Protein AF-A0A8E2DH97-F1 (afdb_monomer)

pLDDT: mean 89.13, std 8.1, range [48.88, 95.88]

Structure (mmCIF, N/CA/C/O backbone):
data_AF-A0A8E2DH97-F1
#
_entry.id   AF-A0A8E2DH97-F1
#
loop_
_atom_site.group_PDB
_atom_site.id
_atom_site.type_symbol
_atom_site.label_atom_id
_atom_site.label_alt_id
_atom_site.label_comp_id
_atom_site.label_asym_id
_atom_site.label_entity_id
_atom_site.label_seq_id
_atom_site.pdbx_PDB_ins_code
_atom_site.Cartn_x
_atom_site.Cartn_y
_atom_site.Cartn_z
_atom_site.occupancy
_atom_site.B_iso_or_equiv
_atom_site.auth_seq_id
_atom_site.auth_comp_id
_atom_site.auth_asym_id
_atom_site.auth_atom_id
_atom_site.pdbx_PDB_model_num
ATOM 1 N N . MET A 1 1 ? -7.729 12.268 16.598 1.00 60.44 1 MET A N 1
ATOM 2 C CA . MET A 1 1 ? -8.018 11.696 15.264 1.00 60.44 1 MET A CA 1
ATOM 3 C C . MET A 1 1 ? -7.260 10.386 15.210 1.00 60.44 1 MET A C 1
ATOM 5 O O . MET A 1 1 ? -6.043 10.438 15.289 1.00 60.44 1 MET A O 1
ATOM 9 N N . ASP A 1 2 ? -7.945 9.245 15.219 1.00 78.31 2 ASP A N 1
ATOM 10 C CA . ASP A 1 2 ? -7.286 7.948 15.414 1.00 78.31 2 ASP A CA 1
ATOM 11 C C . ASP A 1 2 ? -7.825 6.908 14.422 1.00 78.31 2 ASP A C 1
ATOM 13 O O . ASP A 1 2 ? -9.022 6.874 14.127 1.00 78.31 2 ASP A O 1
ATOM 17 N N . VAL A 1 3 ? -6.919 6.095 13.883 1.00 84.44 3 VAL A N 1
ATOM 18 C CA . VAL A 1 3 ? -7.174 5.003 12.929 1.00 84.44 3 VAL A CA 1
ATOM 19 C C . VAL A 1 3 ? -7.072 3.647 13.617 1.00 84.44 3 VAL A C 1
ATOM 21 O O . VAL A 1 3 ? -7.782 2.718 13.241 1.00 84.44 3 VAL A O 1
ATOM 24 N N . PHE A 1 4 ? -6.194 3.533 14.614 1.00 88.19 4 PHE A N 1
ATOM 25 C CA . PHE A 1 4 ? -5.806 2.260 15.212 1.00 88.19 4 PHE A CA 1
ATOM 26 C C . PHE A 1 4 ? -6.396 2.059 16.608 1.00 88.19 4 PHE A C 1
ATOM 28 O O . PHE A 1 4 ? -6.433 0.925 17.075 1.00 88.19 4 PHE A O 1
ATOM 35 N N . GLY A 1 5 ? -6.890 3.117 17.258 1.00 85.25 5 GLY A N 1
ATOM 36 C CA . GLY A 1 5 ? -7.446 3.023 18.610 1.00 85.25 5 GLY A CA 1
ATOM 37 C C . GLY A 1 5 ? -6.345 2.812 19.647 1.00 85.25 5 GLY A C 1
ATOM 38 O O . GLY A 1 5 ? -6.567 2.134 20.648 1.00 85.25 5 GLY A O 1
ATOM 39 N N . LEU A 1 6 ? -5.137 3.301 19.355 1.00 87.75 6 LEU A N 1
ATOM 40 C CA . LEU A 1 6 ? -3.926 3.027 20.117 1.00 87.75 6 LEU A CA 1
ATOM 41 C C . LEU A 1 6 ? -3.374 4.319 20.727 1.00 87.75 6 LEU A C 1
ATOM 43 O O . LEU A 1 6 ? -3.408 5.366 20.082 1.00 87.75 6 LEU A O 1
ATOM 47 N N . PRO A 1 7 ? -2.809 4.255 21.945 1.00 87.25 7 PRO A N 1
ATOM 48 C CA . PRO A 1 7 ? -2.297 5.433 22.641 1.00 87.25 7 PRO A CA 1
ATOM 49 C C . PRO A 1 7 ? -1.093 6.077 21.943 1.00 87.25 7 PRO A C 1
ATOM 51 O O . PRO A 1 7 ? -0.883 7.279 22.085 1.00 87.25 7 PRO A O 1
ATOM 54 N N . ASN A 1 8 ? -0.282 5.296 21.221 1.00 87.81 8 ASN A N 1
ATOM 55 C CA . ASN A 1 8 ? 0.902 5.786 20.521 1.00 87.81 8 ASN A CA 1
ATOM 56 C C . ASN A 1 8 ? 1.307 4.872 19.346 1.00 87.81 8 ASN A C 1
ATOM 58 O O . ASN A 1 8 ? 0.763 3.786 19.148 1.00 87.81 8 ASN A O 1
ATOM 62 N N . TYR A 1 9 ? 2.279 5.335 18.559 1.00 88.00 9 TYR A N 1
ATOM 63 C CA . TYR A 1 9 ? 2.816 4.625 17.394 1.00 88.00 9 TYR A CA 1
ATOM 64 C C . TYR A 1 9 ? 3.679 3.400 17.759 1.00 88.00 9 TYR A C 1
ATOM 66 O O . TYR A 1 9 ? 3.770 2.441 16.989 1.00 88.00 9 TYR A O 1
ATOM 74 N N . GLU A 1 10 ? 4.300 3.392 18.937 1.00 87.19 10 GLU A N 1
ATOM 75 C CA . GLU A 1 10 ? 5.194 2.312 19.374 1.00 87.19 10 GLU A CA 1
ATOM 76 C C . GLU A 1 10 ? 4.427 1.004 19.592 1.00 87.19 10 GLU A C 1
ATOM 78 O O . GLU A 1 10 ? 4.876 -0.056 19.159 1.00 87.19 10 GLU A O 1
ATOM 83 N N . VAL A 1 11 ? 3.220 1.082 20.165 1.00 89.25 11 VAL A N 1
ATOM 84 C CA . VAL A 1 11 ? 2.368 -0.096 20.393 1.00 89.25 11 VAL A CA 1
ATOM 85 C C . VAL A 1 11 ? 1.712 -0.636 19.118 1.00 89.25 11 VAL A C 1
ATOM 87 O O . VAL A 1 11 ? 1.153 -1.737 19.133 1.00 89.25 11 VAL A O 1
ATOM 90 N N . LEU A 1 12 ? 1.774 0.103 18.005 1.00 89.12 12 LEU A N 1
ATOM 91 C CA . LEU A 1 12 ? 1.257 -0.366 16.725 1.00 89.12 12 LEU A CA 1
ATOM 92 C C . LEU A 1 12 ? 2.098 -1.543 16.233 1.00 89.12 12 LEU A C 1
ATOM 94 O O . LEU A 1 12 ? 3.306 -1.421 16.011 1.00 89.12 12 LEU A O 1
ATOM 98 N N . ARG A 1 13 ? 1.438 -2.682 16.014 1.00 88.31 13 ARG A N 1
ATOM 99 C CA . ARG A 1 13 ? 2.051 -3.861 15.400 1.00 88.31 13 ARG A CA 1
ATOM 100 C C . ARG A 1 13 ? 1.843 -3.830 13.892 1.00 88.31 13 ARG A C 1
ATOM 102 O O . ARG A 1 13 ? 0.724 -3.638 13.418 1.00 88.31 13 ARG A O 1
ATOM 109 N N . GLY A 1 14 ? 2.931 -4.024 13.153 1.00 90.56 14 GLY A N 1
ATOM 110 C CA . GLY A 1 14 ? 2.877 -4.231 11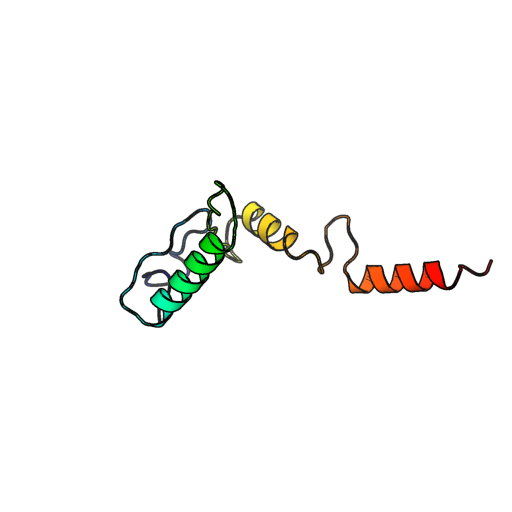.710 1.00 90.56 14 GLY A CA 1
ATOM 111 C C . GLY A 1 14 ? 2.387 -5.635 11.347 1.00 90.56 14 GLY A C 1
ATOM 112 O O . GLY A 1 14 ? 2.275 -6.518 12.196 1.00 90.56 14 GLY A O 1
ATOM 113 N N . GLY A 1 15 ? 2.124 -5.843 10.061 1.00 92.44 15 GLY A N 1
ATOM 114 C CA . GLY A 1 15 ? 1.726 -7.126 9.494 1.00 92.44 15 GLY A CA 1
ATOM 115 C C . GLY A 1 15 ? 0.257 -7.193 9.090 1.00 92.44 15 GLY A C 1
ATOM 116 O O . GLY A 1 15 ? -0.422 -6.178 8.921 1.00 92.44 15 GLY A O 1
ATOM 117 N N . LYS A 1 16 ? -0.220 -8.422 8.878 1.00 93.19 16 LYS A N 1
ATOM 118 C CA . LYS A 1 16 ? -1.597 -8.699 8.457 1.00 93.19 16 LYS A CA 1
ATOM 119 C C . LYS A 1 16 ? -2.561 -8.339 9.583 1.00 93.19 16 LYS A C 1
ATOM 121 O O . LYS A 1 16 ? -2.465 -8.897 10.671 1.00 93.19 16 LYS A O 1
ATOM 126 N N . THR A 1 17 ? -3.511 -7.451 9.316 1.00 92.62 17 THR A N 1
ATOM 127 C CA . THR A 1 17 ? -4.476 -7.007 10.329 1.00 92.62 17 THR A CA 1
ATOM 128 C C . THR A 1 17 ? -5.812 -6.600 9.710 1.00 92.62 17 THR A C 1
ATOM 130 O O . THR A 1 17 ? -5.950 -6.493 8.492 1.00 92.62 17 THR A O 1
ATOM 133 N N . THR A 1 18 ? -6.814 -6.386 10.556 1.00 90.25 18 THR A N 1
ATOM 134 C CA . THR A 1 18 ? -8.076 -5.729 10.203 1.00 90.25 18 THR A CA 1
ATOM 135 C C . THR A 1 18 ? -8.192 -4.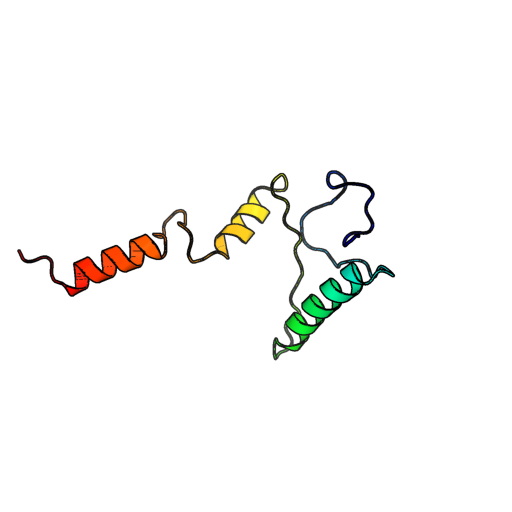479 11.062 1.00 90.25 18 THR A C 1
ATOM 137 O O . THR A 1 18 ? -7.958 -4.551 12.266 1.00 90.25 18 THR A O 1
ATOM 140 N N . LEU A 1 19 ? -8.512 -3.333 10.454 1.00 89.94 19 LEU A N 1
ATOM 141 C CA . LEU A 1 19 ? -8.654 -2.096 11.220 1.00 89.94 19 LEU A CA 1
ATOM 142 C C . LEU A 1 19 ? -9.863 -2.174 12.158 1.00 89.94 19 LEU A C 1
ATOM 144 O O . LEU A 1 19 ? -10.905 -2.702 11.758 1.00 89.94 19 LEU A O 1
ATOM 148 N N . PRO A 1 20 ? -9.746 -1.637 13.383 1.00 88.88 20 PRO A N 1
ATOM 149 C CA . PRO A 1 20 ? -10.879 -1.536 14.281 1.00 88.88 20 PRO A CA 1
ATOM 150 C C . PRO A 1 20 ? -11.903 -0.535 13.741 1.00 88.88 20 PRO A C 1
ATOM 152 O O . PRO A 1 20 ? -11.565 0.473 13.111 1.00 88.88 20 PRO A O 1
ATOM 155 N N . VAL A 1 21 ? -13.175 -0.812 14.023 1.00 87.25 21 VAL A N 1
ATOM 156 C CA . VAL A 1 21 ? -14.261 0.139 13.791 1.00 87.25 21 VAL A CA 1
ATOM 157 C C . VAL A 1 21 ? -14.305 1.065 14.996 1.00 87.25 21 VAL A C 1
ATOM 159 O O . VAL A 1 21 ? -14.699 0.658 16.085 1.00 87.25 21 VAL A O 1
ATOM 162 N N . LEU A 1 22 ? -13.849 2.297 14.804 1.00 90.62 22 LEU A N 1
ATOM 163 C CA . LEU A 1 22 ? -13.871 3.329 15.834 1.00 90.62 22 LEU A CA 1
ATOM 164 C C . LEU A 1 22 ? -14.957 4.341 15.494 1.00 90.62 22 LEU A C 1
ATOM 166 O O . LEU A 1 22 ? -15.140 4.689 14.324 1.00 90.62 22 LEU A O 1
ATOM 170 N N . ASP A 1 23 ? -15.632 4.857 16.518 1.00 87.38 23 ASP A N 1
ATOM 171 C CA . ASP A 1 23 ? -16.655 5.886 16.344 1.00 87.38 23 ASP A CA 1
ATOM 172 C C . ASP A 1 23 ? -16.016 7.270 16.181 1.00 87.38 23 ASP A C 1
ATOM 174 O O . ASP A 1 23 ? -16.066 8.143 17.045 1.00 87.38 23 ASP A O 1
ATOM 178 N N . ASN A 1 24 ? -15.289 7.436 15.076 1.00 89.69 24 ASN A N 1
ATOM 179 C CA . ASN A 1 24 ? -14.754 8.721 14.672 1.00 89.69 24 ASN A CA 1
ATOM 180 C C . ASN A 1 24 ? -14.786 8.873 13.142 1.00 89.69 24 ASN A C 1
ATOM 182 O O . ASN A 1 24 ? -14.571 7.892 12.419 1.00 89.69 24 ASN A O 1
ATOM 186 N N . PRO A 1 25 ? -14.976 10.102 12.622 1.00 91.62 25 PRO A N 1
ATOM 187 C CA . PRO A 1 25 ? -15.117 10.321 11.183 1.00 91.62 25 PRO A CA 1
ATOM 188 C C . PRO A 1 25 ? -13.910 9.859 10.355 1.00 91.62 25 PRO A C 1
ATOM 190 O O . PRO A 1 25 ? -14.054 9.505 9.187 1.00 91.62 25 PRO A O 1
ATOM 193 N N . PHE A 1 26 ? -12.703 9.868 10.927 1.00 91.12 26 PHE A N 1
ATOM 194 C CA . PHE A 1 26 ? -11.487 9.505 10.203 1.00 91.12 26 PHE A CA 1
ATOM 195 C C . PHE A 1 26 ? -11.365 7.991 10.013 1.00 91.12 26 PHE A C 1
ATOM 197 O O . PHE A 1 26 ? -11.207 7.532 8.883 1.00 91.12 26 PHE A O 1
ATOM 204 N N . SER A 1 27 ? -11.527 7.210 11.083 1.00 91.50 27 SER A N 1
ATOM 205 C CA . SER A 1 27 ? -11.539 5.745 11.018 1.00 91.50 27 SER A CA 1
ATOM 206 C C . SER A 1 27 ? -12.666 5.231 10.122 1.00 91.50 27 SER A C 1
ATOM 208 O O . SER A 1 27 ? -12.429 4.347 9.297 1.00 91.50 27 SER A O 1
ATOM 210 N N . GLN A 1 28 ? -13.865 5.825 10.193 1.00 92.56 28 GLN A N 1
ATOM 211 C CA . GLN A 1 28 ? -14.977 5.467 9.305 1.00 92.56 28 GLN A CA 1
ATOM 212 C C . GLN A 1 28 ? -14.617 5.677 7.826 1.00 92.56 28 GLN A C 1
ATOM 214 O O . GLN A 1 28 ? -14.859 4.797 7.001 1.00 92.56 28 GLN A O 1
ATOM 219 N N . ARG A 1 29 ? -13.969 6.800 7.485 1.00 93.00 29 ARG A N 1
ATOM 220 C CA . ARG A 1 29 ? -13.511 7.073 6.112 1.00 93.00 29 ARG A CA 1
ATOM 221 C C . ARG A 1 29 ? -12.441 6.088 5.645 1.00 93.00 29 ARG A C 1
ATOM 223 O O . ARG A 1 29 ? -12.537 5.591 4.526 1.00 93.00 29 ARG A O 1
ATOM 230 N N . VAL A 1 30 ? -11.445 5.784 6.479 1.00 93.62 30 VAL A N 1
ATOM 231 C CA . VAL A 1 30 ? -10.389 4.813 6.134 1.00 93.62 30 VAL A CA 1
ATOM 232 C C . VAL A 1 30 ? -10.990 3.421 5.914 1.00 93.62 30 VAL A C 1
ATOM 234 O O . VAL A 1 30 ? -10.708 2.780 4.901 1.00 93.62 30 VAL A O 1
ATOM 237 N N . ASN A 1 31 ? -11.880 2.980 6.807 1.00 93.06 31 ASN A N 1
ATOM 238 C CA . ASN A 1 31 ? -12.598 1.717 6.655 1.00 93.06 31 ASN A CA 1
ATOM 239 C C . ASN A 1 31 ? -13.451 1.692 5.377 1.00 93.06 31 ASN A C 1
ATOM 241 O O . ASN A 1 31 ? -13.418 0.699 4.652 1.00 93.06 31 ASN A O 1
ATOM 245 N N . ALA A 1 32 ? -14.147 2.785 5.049 1.00 93.88 32 ALA A N 1
ATOM 246 C CA . ALA A 1 32 ? -14.934 2.888 3.822 1.00 93.88 32 ALA A CA 1
ATOM 247 C C . ALA A 1 32 ? -14.069 2.747 2.556 1.00 93.88 32 ALA A C 1
ATOM 249 O O . ALA A 1 32 ? -14.451 2.030 1.634 1.00 93.88 32 ALA A O 1
ATOM 250 N N . VAL A 1 33 ? -12.880 3.360 2.515 1.00 94.25 33 VAL A N 1
ATOM 251 C CA . VAL A 1 33 ? -11.942 3.221 1.383 1.00 94.25 33 VAL A CA 1
ATOM 252 C C . VAL A 1 33 ? -11.455 1.777 1.232 1.00 94.25 33 VAL A C 1
ATOM 254 O O . VAL A 1 33 ? -11.424 1.243 0.120 1.00 94.25 33 VAL A O 1
ATOM 257 N N . ILE A 1 34 ? -11.108 1.117 2.341 1.00 93.38 34 ILE A N 1
ATOM 258 C CA . ILE A 1 34 ? -10.655 -0.282 2.323 1.00 93.38 34 ILE A CA 1
ATOM 259 C C . ILE A 1 34 ? -11.778 -1.201 1.845 1.00 93.38 34 ILE A C 1
ATOM 261 O O . ILE A 1 34 ? -11.549 -2.046 0.978 1.00 93.38 34 ILE A O 1
ATOM 265 N N . GLN A 1 35 ? -12.994 -1.020 2.366 1.00 92.88 35 GLN A N 1
ATOM 266 C CA . GLN A 1 35 ? -14.158 -1.789 1.927 1.00 92.88 35 GLN A CA 1
ATOM 267 C C . GLN A 1 35 ? -14.435 -1.562 0.445 1.00 92.88 35 GLN A C 1
ATOM 269 O O . GLN A 1 35 ? -14.580 -2.527 -0.304 1.00 92.88 35 GLN A O 1
ATOM 274 N N . LYS A 1 36 ? -14.377 -0.310 -0.023 1.00 94.31 36 LYS A N 1
ATOM 275 C CA . LYS A 1 36 ? -14.610 -0.024 -1.437 1.00 94.31 36 LYS A CA 1
ATOM 276 C C . LYS A 1 36 ? -13.571 -0.673 -2.346 1.00 94.31 36 LYS A C 1
ATOM 278 O O . LYS A 1 36 ? -13.917 -1.223 -3.388 1.00 94.31 36 LYS A O 1
ATOM 283 N N . THR A 1 37 ? -12.310 -0.679 -1.924 1.00 92.38 37 THR A N 1
ATOM 284 C CA . THR A 1 37 ? -11.224 -1.358 -2.645 1.00 92.38 37 THR A CA 1
ATOM 285 C C . THR A 1 37 ? -11.460 -2.870 -2.733 1.00 92.38 37 THR A C 1
ATOM 287 O O . THR A 1 37 ? -11.186 -3.477 -3.770 1.00 92.38 37 THR A O 1
ATOM 290 N N . ARG A 1 38 ? -12.002 -3.488 -1.673 1.00 92.94 38 ARG A N 1
ATOM 291 C CA . ARG A 1 38 ? -12.377 -4.912 -1.670 1.00 92.94 38 ARG A CA 1
ATOM 292 C C . ARG A 1 38 ? -13.553 -5.190 -2.604 1.00 92.94 38 ARG A C 1
ATOM 294 O O . ARG A 1 38 ? -13.475 -6.137 -3.374 1.00 92.94 38 ARG A O 1
ATOM 301 N N . GLU A 1 39 ? -14.583 -4.344 -2.601 1.00 91.38 39 GLU A N 1
ATOM 302 C CA . GLU A 1 39 ? -15.738 -4.461 -3.507 1.00 91.38 39 GLU A CA 1
ATOM 303 C C . GLU A 1 39 ? -15.363 -4.307 -4.989 1.00 91.38 39 GLU A C 1
ATOM 305 O O . GLU A 1 39 ? -15.942 -4.961 -5.855 1.00 91.38 39 GLU A O 1
ATOM 310 N N . MET A 1 40 ? -14.405 -3.430 -5.305 1.00 90.75 40 MET A N 1
ATOM 311 C CA . MET A 1 40 ? -13.968 -3.188 -6.686 1.00 90.75 40 MET A CA 1
ATOM 312 C C . MET A 1 40 ? -13.273 -4.404 -7.315 1.00 90.75 40 MET A C 1
ATOM 314 O O . MET A 1 40 ? -13.290 -4.564 -8.539 1.00 90.75 40 MET A O 1
ATOM 318 N N . ARG A 1 41 ? -12.654 -5.269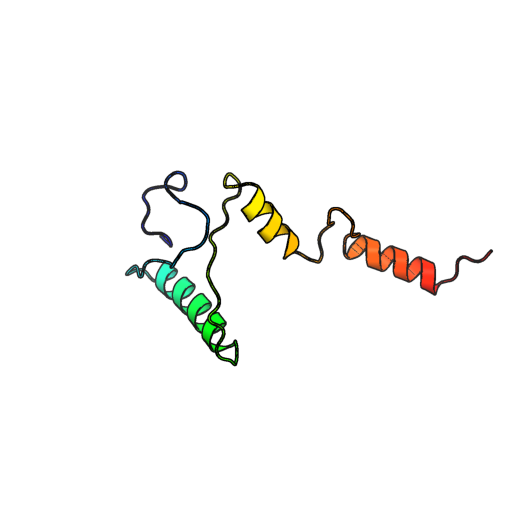 -6.503 1.00 86.62 41 ARG A N 1
ATOM 319 C CA . ARG A 1 41 ? -12.047 -6.518 -6.973 1.00 86.62 41 ARG A CA 1
ATOM 320 C C . ARG A 1 41 ? -13.155 -7.525 -7.287 1.00 86.62 41 ARG A C 1
ATOM 322 O O . ARG A 1 41 ? -13.709 -8.161 -6.401 1.00 86.62 41 ARG A O 1
ATOM 329 N N . ARG A 1 42 ? -13.448 -7.708 -8.576 1.00 83.94 42 ARG A N 1
ATOM 330 C CA . ARG A 1 42 ? -14.352 -8.767 -9.049 1.00 83.94 42 ARG A CA 1
ATOM 331 C C . ARG A 1 42 ? -13.706 -10.143 -8.836 1.00 83.94 42 ARG A C 1
ATOM 333 O O . ARG A 1 42 ? -12.603 -10.374 -9.325 1.00 83.94 42 ARG A O 1
ATOM 340 N N . GLY A 1 43 ? -14.399 -11.050 -8.147 1.00 86.62 43 GLY A N 1
ATOM 341 C CA . GLY A 1 43 ? -13.986 -12.445 -7.966 1.00 86.62 43 GLY A CA 1
ATOM 342 C C . GLY A 1 43 ? -14.106 -12.937 -6.523 1.00 86.62 43 GLY A C 1
ATOM 343 O O . GLY A 1 43 ? -14.552 -12.216 -5.641 1.00 86.62 43 GLY A O 1
ATOM 344 N N . VAL A 1 44 ? -13.689 -14.184 -6.291 1.00 88.88 44 VAL A N 1
ATOM 345 C CA . VAL A 1 44 ? -13.718 -14.840 -4.965 1.00 88.88 44 VAL A CA 1
ATOM 346 C C . VAL A 1 44 ? -12.553 -14.433 -4.055 1.00 88.88 44 VAL A C 1
ATOM 348 O O . VAL A 1 44 ? -12.509 -14.807 -2.886 1.00 88.88 44 VAL A O 1
ATOM 351 N N . TYR A 1 45 ? -11.580 -13.693 -4.589 1.00 91.31 45 TYR A N 1
ATOM 352 C CA . TYR A 1 45 ? -10.405 -13.270 -3.841 1.00 91.31 45 TYR A CA 1
ATOM 353 C C . TYR A 1 45 ? -10.746 -12.119 -2.894 1.00 91.31 45 TYR A C 1
ATOM 355 O O . TYR A 1 45 ? -11.222 -11.075 -3.333 1.00 91.31 45 TYR A O 1
ATOM 363 N N . TYR A 1 46 ? -10.424 -12.288 -1.612 1.00 90.44 46 TYR A N 1
ATOM 364 C CA . TYR A 1 46 ? -10.600 -11.262 -0.591 1.00 90.44 46 TYR A CA 1
ATOM 365 C C . TYR A 1 46 ? -9.252 -10.617 -0.223 1.00 90.44 46 TYR A C 1
ATOM 367 O O . TYR A 1 46 ? -8.439 -11.254 0.454 1.00 90.44 46 TYR A O 1
ATOM 375 N N . PRO A 1 47 ? -8.990 -9.358 -0.631 1.00 92.06 47 PRO A N 1
ATOM 376 C CA . PRO A 1 47 ? -7.724 -8.692 -0.350 1.00 92.06 47 PRO A CA 1
ATOM 377 C C . PRO A 1 47 ? -7.442 -8.562 1.152 1.00 92.06 47 PRO A C 1
ATOM 379 O O . PRO A 1 47 ? -8.198 -7.942 1.914 1.00 92.06 47 PRO A O 1
ATOM 382 N N . HIS A 1 48 ? -6.309 -9.122 1.569 1.00 93.12 48 HIS A N 1
ATOM 383 C CA . HIS A 1 48 ? -5.780 -8.962 2.916 1.00 93.12 48 HIS A CA 1
ATOM 384 C C . HIS A 1 48 ? -5.150 -7.581 3.101 1.00 93.12 48 HIS A C 1
ATOM 386 O O . HIS A 1 48 ? -4.461 -7.077 2.218 1.00 93.12 48 HIS A O 1
ATOM 392 N N . LEU A 1 49 ? -5.390 -6.984 4.267 1.00 94.00 49 LEU A N 1
ATOM 393 C CA . LEU A 1 49 ? -4.802 -5.709 4.652 1.00 94.00 49 LEU A CA 1
ATOM 394 C C . LEU A 1 49 ? -3.524 -5.961 5.455 1.00 94.00 49 LEU A C 1
ATOM 396 O O . LEU A 1 49 ? -3.516 -6.781 6.377 1.00 94.00 49 LEU A O 1
ATOM 400 N N . TYR A 1 50 ? -2.472 -5.224 5.114 1.00 94.81 50 TYR A N 1
ATOM 401 C CA . TYR A 1 50 ? -1.201 -5.225 5.824 1.00 94.81 50 TYR A CA 1
ATOM 402 C C . TYR A 1 50 ? -0.876 -3.804 6.276 1.00 94.81 50 TYR A C 1
ATOM 404 O O . TYR A 1 50 ? -0.962 -2.868 5.484 1.00 94.81 50 TYR A O 1
ATOM 412 N N . VAL A 1 51 ? -0.507 -3.648 7.545 1.00 94.00 51 VAL A N 1
ATOM 413 C CA . VAL A 1 51 ? 0.027 -2.397 8.091 1.00 94.00 51 VAL A CA 1
ATOM 414 C C . VAL A 1 51 ? 1.541 -2.496 8.081 1.00 94.00 51 VAL A C 1
ATOM 416 O O . VAL A 1 51 ? 2.109 -3.419 8.661 1.00 94.00 51 VAL A O 1
ATOM 419 N N . VAL A 1 52 ? 2.198 -1.558 7.412 1.00 93.81 52 VAL A N 1
ATOM 420 C CA . VAL A 1 52 ? 3.654 -1.540 7.270 1.00 93.81 52 VAL A CA 1
ATOM 421 C C . VAL A 1 52 ? 4.188 -0.321 8.003 1.00 93.81 52 VAL A C 1
ATOM 423 O O . VAL A 1 52 ? 3.752 0.797 7.743 1.00 93.81 52 VAL A O 1
ATOM 426 N N . LYS A 1 53 ? 5.098 -0.561 8.946 1.00 92.06 53 LYS A N 1
ATOM 427 C CA . LYS A 1 53 ? 5.785 0.472 9.724 1.00 92.06 53 LYS A CA 1
ATOM 428 C C . LYS A 1 53 ? 7.153 0.746 9.117 1.00 92.06 53 LYS A C 1
ATOM 430 O O . LYS A 1 53 ? 7.772 -0.165 8.568 1.00 92.06 53 LYS A O 1
ATOM 435 N N . GLU A 1 54 ? 7.635 1.976 9.248 1.00 88.81 54 GLU A N 1
ATOM 436 C CA . GLU A 1 54 ? 8.968 2.345 8.762 1.00 88.81 54 GLU A CA 1
ATOM 437 C C . GLU A 1 54 ? 10.079 1.668 9.582 1.00 88.81 54 GLU A C 1
ATOM 439 O O . GLU A 1 54 ? 11.040 1.144 9.019 1.00 88.81 54 GLU A O 1
ATOM 444 N N . ASP A 1 55 ? 9.887 1.620 10.897 1.00 90.00 55 ASP A N 1
ATOM 445 C CA . ASP A 1 55 ? 10.706 0.973 11.929 1.00 90.00 55 ASP A CA 1
ATOM 446 C C . ASP A 1 55 ? 10.284 -0.484 12.218 1.00 90.00 55 ASP A C 1
ATOM 448 O O . ASP A 1 55 ? 10.716 -1.077 13.202 1.00 90.00 55 ASP A O 1
ATOM 452 N N . GLY A 1 56 ? 9.396 -1.057 11.397 1.00 86.12 56 GLY A N 1
ATOM 453 C CA . GLY A 1 56 ? 8.884 -2.416 11.579 1.00 86.12 56 GLY A CA 1
ATOM 454 C C . GLY A 1 56 ? 9.767 -3.510 10.976 1.00 86.12 56 GLY A C 1
ATOM 455 O O . GLY A 1 56 ? 10.933 -3.310 10.650 1.00 86.12 56 GLY A O 1
ATOM 456 N N . GLU A 1 57 ? 9.162 -4.684 10.779 1.00 89.12 57 GLU A N 1
ATOM 457 C CA . GLU A 1 57 ? 9.803 -5.855 10.172 1.00 89.12 57 GLU A CA 1
ATOM 458 C C . GLU A 1 57 ? 10.404 -5.537 8.785 1.00 89.12 57 GLU A C 1
ATOM 460 O O . GLU A 1 57 ? 9.647 -5.234 7.848 1.00 89.12 57 GLU A O 1
ATOM 465 N N . PRO A 1 58 ? 11.737 -5.663 8.601 1.00 90.94 58 PRO A N 1
ATOM 466 C CA . PRO A 1 58 ? 12.398 -5.349 7.334 1.00 90.94 58 PRO A CA 1
ATOM 467 C C . PRO A 1 58 ? 11.814 -6.074 6.107 1.00 90.94 58 PRO A C 1
ATOM 469 O O . PRO A 1 58 ? 11.637 -5.421 5.076 1.00 90.94 58 PRO A O 1
ATOM 472 N N . PRO A 1 59 ? 11.435 -7.371 6.176 1.00 91.94 59 PRO A N 1
ATOM 473 C CA . PRO A 1 59 ? 10.854 -8.067 5.025 1.00 91.94 59 PRO A CA 1
ATOM 474 C C . PRO A 1 59 ? 9.515 -7.478 4.573 1.00 91.94 59 PRO A C 1
ATOM 476 O O . PRO A 1 59 ? 9.237 -7.405 3.377 1.00 91.94 59 PRO A O 1
ATOM 479 N N . LEU A 1 60 ? 8.683 -7.033 5.519 1.00 92.94 60 LEU A N 1
ATOM 480 C CA . LEU A 1 60 ? 7.382 -6.451 5.204 1.00 92.94 60 LEU A CA 1
ATOM 481 C C . LEU A 1 60 ? 7.545 -5.081 4.540 1.00 92.94 60 LEU A C 1
ATOM 483 O O . LEU A 1 60 ? 6.832 -4.762 3.589 1.00 92.94 60 LEU A O 1
ATOM 487 N N . ARG A 1 61 ? 8.518 -4.295 5.012 1.00 92.00 61 ARG A N 1
ATOM 488 C CA . ARG A 1 61 ? 8.895 -3.026 4.388 1.00 92.00 61 ARG A CA 1
ATOM 489 C C . ARG A 1 61 ? 9.427 -3.241 2.9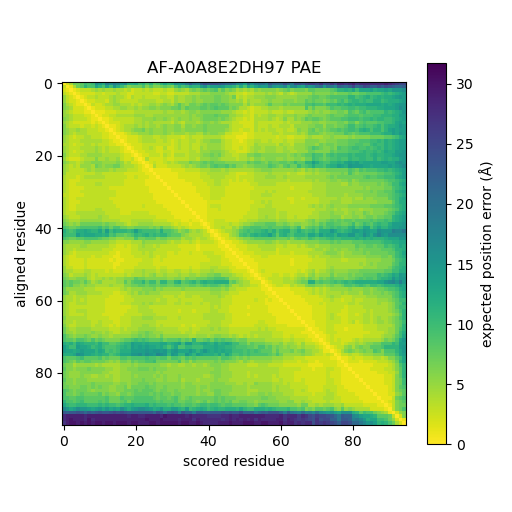76 1.00 92.00 61 ARG A C 1
ATOM 491 O O . ARG A 1 61 ? 8.975 -2.559 2.063 1.00 92.00 61 ARG A O 1
ATOM 498 N N . LEU A 1 62 ? 10.329 -4.201 2.781 1.00 92.06 62 LEU A N 1
ATOM 499 C CA . LEU A 1 62 ? 10.859 -4.527 1.457 1.00 92.06 62 LEU A CA 1
ATOM 500 C C . LEU A 1 62 ? 9.740 -4.940 0.489 1.00 92.06 62 LEU A C 1
ATOM 502 O O . LEU A 1 62 ? 9.719 -4.492 -0.653 1.00 92.06 62 LEU A O 1
ATOM 506 N N . TRP A 1 63 ? 8.771 -5.729 0.957 1.00 93.31 63 TRP A N 1
ATOM 507 C CA . TRP A 1 63 ? 7.605 -6.104 0.156 1.00 93.31 63 TRP A CA 1
ATOM 508 C C . TRP A 1 63 ? 6.696 -4.913 -0.184 1.00 93.31 63 TRP A C 1
ATOM 510 O O . TRP A 1 63 ? 6.189 -4.815 -1.299 1.00 93.31 63 TRP A O 1
ATOM 520 N N . ALA A 1 64 ? 6.511 -3.971 0.742 1.00 94.00 64 ALA A N 1
ATOM 521 C CA . ALA A 1 64 ? 5.776 -2.742 0.451 1.00 94.00 64 ALA A CA 1
ATOM 522 C C . ALA A 1 64 ? 6.500 -1.876 -0.591 1.00 94.00 64 ALA A C 1
ATOM 524 O O . ALA A 1 64 ? 5.868 -1.373 -1.518 1.00 94.00 64 ALA A O 1
ATOM 525 N N . LEU A 1 65 ? 7.824 -1.743 -0.471 1.00 92.50 65 LEU A N 1
ATOM 526 C CA . LEU A 1 65 ? 8.648 -0.991 -1.416 1.00 92.50 65 LEU A CA 1
ATOM 527 C C . LEU A 1 65 ? 8.691 -1.652 -2.797 1.00 92.50 65 LEU A C 1
ATOM 529 O O . LEU A 1 65 ? 8.675 -0.947 -3.799 1.00 92.50 65 LEU A O 1
ATOM 533 N N . SER A 1 66 ? 8.646 -2.984 -2.886 1.00 92.50 66 SER A N 1
ATOM 534 C CA . SER A 1 66 ? 8.583 -3.668 -4.185 1.00 92.50 66 SER A CA 1
ATOM 535 C C . SER A 1 66 ? 7.269 -3.423 -4.939 1.00 92.50 66 SER A C 1
ATOM 537 O O . SER A 1 66 ? 7.215 -3.611 -6.155 1.00 92.50 66 SER A O 1
ATOM 539 N N . CYS A 1 67 ? 6.221 -2.946 -4.256 1.00 93.69 67 CYS A N 1
ATOM 540 C CA . CYS A 1 67 ? 4.981 -2.506 -4.895 1.00 93.69 67 CYS A CA 1
ATOM 541 C C . CYS A 1 67 ? 5.103 -1.106 -5.532 1.00 93.69 67 CYS A C 1
ATOM 543 O O . CYS A 1 67 ? 4.276 -0.746 -6.373 1.00 93.69 67 CYS A O 1
ATOM 545 N N . LEU A 1 68 ? 6.127 -0.321 -5.173 1.00 93.75 68 LEU A N 1
ATOM 546 C CA . LEU A 1 68 ? 6.422 0.994 -5.748 1.00 93.75 68 LEU A CA 1
ATOM 547 C C . LEU A 1 68 ? 7.269 0.844 -7.018 1.00 93.75 68 LEU A C 1
ATOM 549 O O . LEU A 1 68 ? 8.427 1.237 -7.087 1.00 93.75 68 LEU A O 1
ATOM 553 N N . VAL A 1 69 ? 6.663 0.278 -8.061 1.00 92.19 69 VAL A N 1
ATOM 554 C CA . VAL A 1 69 ? 7.340 -0.132 -9.310 1.00 92.19 69 VAL A CA 1
ATOM 555 C C . VAL A 1 69 ? 8.039 0.990 -10.092 1.00 92.19 69 VAL A C 1
ATOM 557 O O . VAL A 1 69 ? 8.753 0.713 -11.052 1.00 92.19 69 VAL A O 1
ATOM 560 N N . GLN A 1 70 ? 7.796 2.254 -9.742 1.00 93.62 70 GLN A N 1
ATOM 561 C CA . GLN A 1 70 ? 8.441 3.404 -10.381 1.00 93.62 70 GLN A CA 1
ATOM 562 C C . GLN A 1 70 ? 9.794 3.749 -9.749 1.00 93.62 70 GLN A C 1
ATOM 564 O O . GLN A 1 70 ? 10.617 4.406 -10.398 1.00 93.62 70 GLN A O 1
ATOM 569 N N . ASP A 1 71 ? 10.025 3.300 -8.517 1.00 92.81 71 ASP A N 1
ATOM 570 C CA . ASP A 1 71 ? 11.279 3.501 -7.811 1.00 92.81 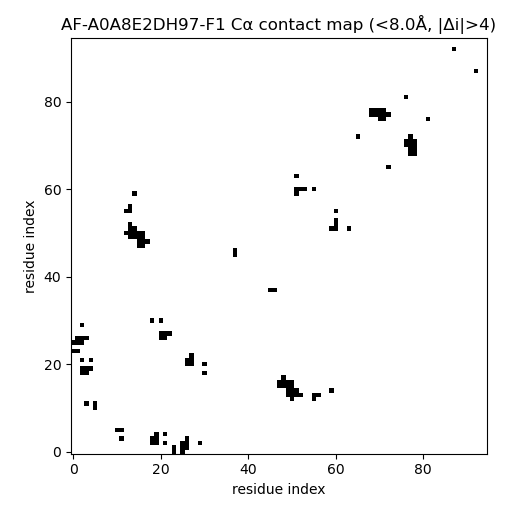71 ASP A CA 1
ATOM 571 C C . ASP A 1 71 ? 12.357 2.544 -8.322 1.00 92.81 71 ASP A C 1
ATOM 573 O O . ASP A 1 71 ? 12.115 1.601 -9.080 1.00 92.81 71 ASP A O 1
ATOM 577 N N . ARG A 1 72 ? 13.600 2.818 -7.929 1.00 90.38 72 ARG A N 1
ATOM 578 C CA . ARG A 1 72 ? 14.716 1.927 -8.232 1.00 90.38 72 ARG A CA 1
ATOM 579 C C . ARG A 1 72 ? 14.579 0.657 -7.389 1.00 90.38 72 ARG A C 1
ATOM 581 O O . ARG A 1 72 ? 14.588 0.738 -6.164 1.00 90.38 72 ARG A O 1
ATOM 588 N N . GLY A 1 73 ? 14.495 -0.493 -8.051 1.00 85.38 73 GLY A N 1
ATOM 589 C CA . GLY A 1 73 ? 14.568 -1.801 -7.400 1.00 85.38 73 GLY A CA 1
ATOM 590 C C . GLY A 1 73 ? 16.005 -2.317 -7.329 1.00 85.38 73 GLY A C 1
ATOM 591 O O . GLY A 1 73 ? 16.918 -1.717 -7.899 1.00 85.38 73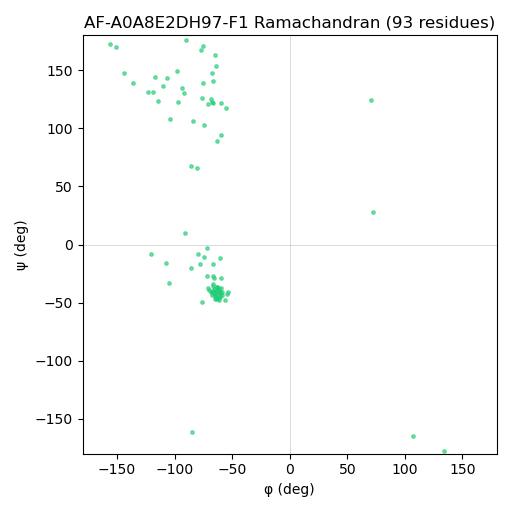 GLY A O 1
ATOM 592 N N . ASP A 1 74 ? 16.206 -3.465 -6.679 1.00 80.25 74 ASP A N 1
ATOM 593 C CA . ASP A 1 74 ? 17.540 -4.076 -6.542 1.00 80.25 74 ASP A CA 1
ATOM 594 C C . ASP A 1 74 ? 18.180 -4.395 -7.901 1.00 80.25 74 ASP A C 1
ATOM 596 O O . ASP A 1 74 ? 19.382 -4.218 -8.095 1.00 80.25 74 ASP A O 1
ATOM 600 N N . VAL A 1 75 ? 17.361 -4.837 -8.860 1.00 83.81 75 VAL A N 1
ATOM 601 C CA . VAL A 1 75 ? 17.809 -5.265 -10.197 1.00 83.81 75 VAL A CA 1
ATOM 602 C C . VAL A 1 75 ? 17.162 -4.436 -11.317 1.00 83.81 75 VAL A C 1
ATOM 604 O O . VAL A 1 75 ? 17.556 -4.543 -12.477 1.00 83.81 75 VAL A O 1
ATOM 607 N N . SER A 1 76 ? 16.188 -3.575 -11.000 1.00 85.06 76 SER A N 1
ATOM 608 C CA . SER A 1 76 ? 15.448 -2.780 -11.987 1.00 85.06 76 SER A CA 1
ATOM 609 C C . SER A 1 76 ? 15.783 -1.285 -11.904 1.00 85.06 76 SER A C 1
ATOM 611 O O . SER A 1 76 ? 15.828 -0.719 -10.807 1.00 85.06 76 SER A O 1
ATOM 613 N N . PRO A 1 77 ? 15.987 -0.606 -13.052 1.00 89.81 77 PRO A N 1
ATOM 614 C CA . PRO A 1 77 ? 16.134 0.844 -13.066 1.00 89.81 77 PRO A CA 1
ATOM 615 C C . PRO A 1 77 ? 14.839 1.510 -12.593 1.00 89.81 77 PRO A C 1
ATOM 617 O O . PRO A 1 77 ? 13.753 0.956 -12.764 1.00 89.81 77 PRO A O 1
ATOM 620 N N . SER A 1 78 ? 14.948 2.722 -12.047 1.00 94.75 78 SER A N 1
ATOM 621 C CA . SER A 1 78 ? 13.757 3.539 -11.797 1.00 94.75 78 SER A CA 1
ATOM 622 C C . SER A 1 78 ? 13.076 3.924 -13.111 1.00 94.75 78 SER A C 1
ATOM 624 O O . SER A 1 78 ? 13.693 3.898 -14.181 1.00 94.75 78 SER A O 1
ATOM 626 N N . TYR A 1 79 ? 11.821 4.367 -13.041 1.00 95.88 79 TYR A N 1
ATOM 627 C CA . TYR A 1 79 ? 11.078 4.810 -14.222 1.00 95.88 79 TYR A CA 1
ATOM 628 C C . TYR A 1 79 ? 11.821 5.908 -15.009 1.00 95.88 79 TYR A C 1
ATOM 630 O O . TYR A 1 79 ? 11.938 5.834 -16.230 1.00 95.88 79 TYR A O 1
ATOM 638 N N . GLN A 1 80 ? 12.415 6.889 -14.322 1.00 95.06 80 GLN A N 1
ATOM 639 C CA . GLN A 1 80 ? 13.191 7.958 -14.970 1.00 95.06 80 GLN A CA 1
ATOM 640 C C . GLN A 1 80 ? 14.437 7.430 -15.702 1.00 95.06 80 GLN A C 1
ATOM 642 O O . GLN A 1 80 ? 14.758 7.877 -16.809 1.00 95.06 80 GLN A O 1
ATOM 647 N N . GLN A 1 81 ? 15.128 6.454 -15.102 1.00 92.69 81 GLN A N 1
ATOM 648 C CA . GLN A 1 81 ? 16.281 5.791 -15.713 1.00 92.69 81 GLN A CA 1
ATOM 649 C C . GLN A 1 81 ? 15.851 4.958 -16.924 1.00 92.69 81 GLN A C 1
ATOM 651 O O . GLN A 1 81 ? 16.506 5.007 -17.963 1.00 92.69 81 GLN A O 1
ATOM 656 N N . PHE A 1 82 ? 14.725 4.253 -16.819 1.00 94.31 82 PHE A N 1
ATOM 657 C CA . PHE A 1 82 ? 14.151 3.477 -17.912 1.00 94.31 82 PHE A CA 1
ATOM 658 C C . PHE A 1 82 ? 13.802 4.353 -19.122 1.00 94.31 82 PHE A C 1
ATOM 660 O O . PHE A 1 82 ? 14.175 4.011 -20.241 1.00 94.31 82 PHE A O 1
ATOM 667 N N . ILE A 1 83 ? 13.164 5.510 -18.918 1.00 95.44 83 ILE A N 1
ATOM 668 C CA . ILE A 1 83 ? 12.838 6.435 -20.016 1.00 95.44 83 ILE A CA 1
ATOM 669 C C . ILE A 1 83 ? 14.100 6.996 -20.679 1.00 95.44 83 ILE A C 1
ATOM 671 O O . ILE A 1 83 ? 14.152 7.082 -21.905 1.00 95.44 83 ILE A O 1
ATOM 675 N N . SER A 1 84 ? 15.135 7.321 -19.900 1.00 93.44 84 SER A N 1
ATOM 676 C CA . SER A 1 84 ? 16.425 7.756 -20.458 1.00 93.44 84 SER A CA 1
ATOM 677 C C . SER A 1 84 ? 17.054 6.663 -21.326 1.00 93.44 84 SER A C 1
ATOM 679 O O . SER A 1 84 ? 17.395 6.914 -22.477 1.00 93.44 84 SER A O 1
ATOM 681 N N . GLN A 1 85 ? 17.106 5.424 -20.826 1.00 92.50 85 GLN A N 1
ATOM 682 C CA . GLN A 1 85 ? 17.614 4.279 -21.589 1.00 92.50 85 GLN A CA 1
ATOM 683 C C . GLN A 1 85 ? 16.789 4.002 -22.850 1.00 92.50 85 GLN A C 1
ATOM 685 O O . GLN A 1 85 ? 17.344 3.644 -23.886 1.00 92.50 85 GLN A O 1
ATOM 690 N N . LEU A 1 86 ? 15.465 4.149 -22.773 1.00 93.94 86 LEU A N 1
ATOM 691 C CA . LEU A 1 86 ? 14.576 3.975 -23.916 1.00 93.94 86 LEU A CA 1
ATOM 692 C C . LEU A 1 86 ? 14.846 5.038 -24.983 1.00 93.94 86 LEU A C 1
ATOM 694 O O . LEU A 1 86 ? 14.987 4.693 -26.152 1.00 93.94 86 LEU A O 1
ATOM 698 N N . ARG A 1 87 ? 14.966 6.309 -24.583 1.00 93.69 87 ARG A N 1
ATOM 699 C CA . ARG A 1 87 ? 15.314 7.417 -25.480 1.00 93.69 87 ARG A CA 1
ATOM 700 C C . ARG A 1 87 ? 16.634 7.146 -26.197 1.00 93.69 87 ARG A C 1
ATOM 702 O O . ARG A 1 87 ? 16.701 7.281 -27.415 1.00 93.69 87 ARG A O 1
ATOM 709 N N . ASP A 1 88 ? 17.657 6.736 -25.456 1.00 93.25 88 ASP A N 1
ATOM 710 C CA . ASP A 1 88 ? 18.986 6.494 -26.016 1.00 93.25 88 ASP A CA 1
ATOM 711 C C . ASP A 1 88 ? 18.975 5.286 -26.980 1.00 93.25 88 ASP A C 1
ATOM 713 O O . ASP A 1 88 ? 19.607 5.330 -28.032 1.00 93.25 88 ASP A O 1
ATOM 717 N N . LYS A 1 89 ? 18.178 4.242 -26.693 1.00 91.50 89 LYS A N 1
ATOM 718 C CA . LYS A 1 89 ? 17.964 3.103 -27.608 1.00 91.50 89 LYS A CA 1
ATOM 719 C C . LYS A 1 89 ? 17.212 3.486 -28.884 1.00 91.50 89 LYS A C 1
ATOM 721 O O . LYS A 1 89 ? 17.562 2.999 -29.954 1.00 91.50 89 LYS A O 1
ATOM 726 N N . VAL A 1 90 ? 16.172 4.317 -28.778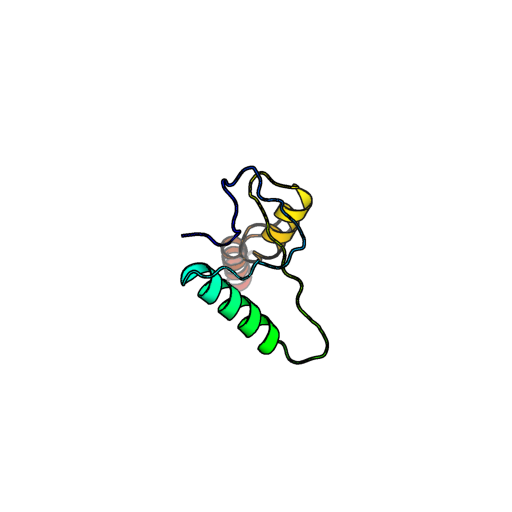 1.00 92.94 90 VAL A N 1
ATOM 727 C CA . VAL A 1 90 ? 15.334 4.731 -29.920 1.00 92.94 90 VAL A CA 1
ATOM 728 C C . VAL A 1 90 ? 16.087 5.670 -30.857 1.00 92.94 90 VAL A C 1
ATOM 730 O O . VAL A 1 90 ? 15.950 5.552 -32.070 1.00 92.94 90 VAL A O 1
ATOM 733 N N . ASN A 1 91 ? 16.914 6.563 -30.313 1.00 89.62 91 ASN A N 1
ATOM 734 C CA . ASN A 1 91 ? 17.709 7.494 -31.114 1.00 89.62 91 ASN A CA 1
ATOM 735 C C . ASN A 1 91 ? 18.875 6.821 -31.857 1.00 89.62 91 ASN A C 1
ATOM 737 O O . ASN A 1 91 ? 19.556 7.491 -32.628 1.00 89.62 91 ASN A O 1
ATOM 741 N N . GLY A 1 92 ? 19.077 5.516 -31.645 1.00 71.38 92 GLY A N 1
ATOM 742 C CA . GLY A 1 92 ? 20.212 4.768 -32.152 1.00 71.38 92 GLY A CA 1
ATOM 743 C C . GLY A 1 92 ? 21.486 5.181 -31.423 1.00 71.38 92 GLY A C 1
ATOM 744 O O . GLY A 1 92 ? 21.889 6.343 -31.435 1.00 71.38 92 GLY A O 1
ATOM 745 N N . SER A 1 93 ? 22.189 4.217 -30.828 1.00 60.22 93 SER A N 1
ATOM 746 C CA . SER A 1 93 ? 23.641 4.358 -30.738 1.00 60.22 93 SER A CA 1
ATOM 747 C C . SER A 1 93 ? 24.146 4.458 -32.173 1.00 60.22 93 SER A C 1
ATOM 749 O O . S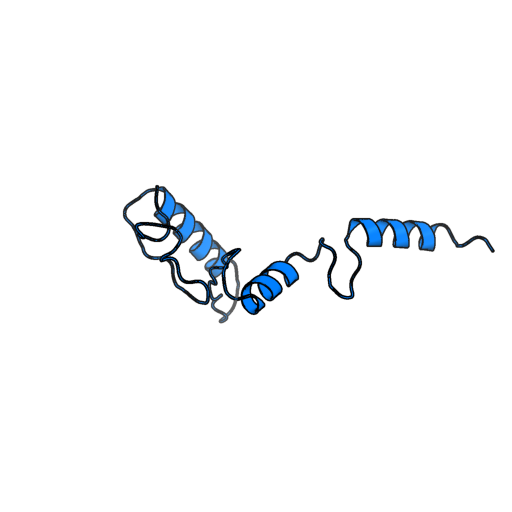ER A 1 93 ? 24.306 3.441 -32.843 1.00 60.22 93 SER A O 1
ATOM 751 N N . ASN A 1 94 ? 24.297 5.691 -32.654 1.00 52.03 94 ASN A N 1
ATOM 752 C CA . ASN A 1 94 ? 24.996 6.022 -33.881 1.00 52.03 94 ASN A CA 1
ATOM 753 C C . ASN A 1 94 ? 26.455 5.600 -33.648 1.00 52.03 94 ASN A C 1
ATOM 755 O O . ASN A 1 94 ? 27.236 6.345 -33.054 1.00 52.03 94 ASN A O 1
ATOM 759 N N . TYR A 1 95 ? 26.751 4.343 -33.978 1.00 48.88 95 TYR A N 1
ATOM 760 C CA . TYR A 1 95 ? 28.105 3.889 -34.268 1.00 48.88 95 TYR A CA 1
ATOM 761 C C . TYR A 1 95 ? 28.540 4.480 -35.606 1.00 48.88 95 TYR A C 1
ATOM 763 O O . TYR A 1 95 ? 27.689 4.528 -36.525 1.00 48.88 95 TYR A O 1
#

InterPro domains:
  IPR029006 ADF-H/Gelsolin-like domain 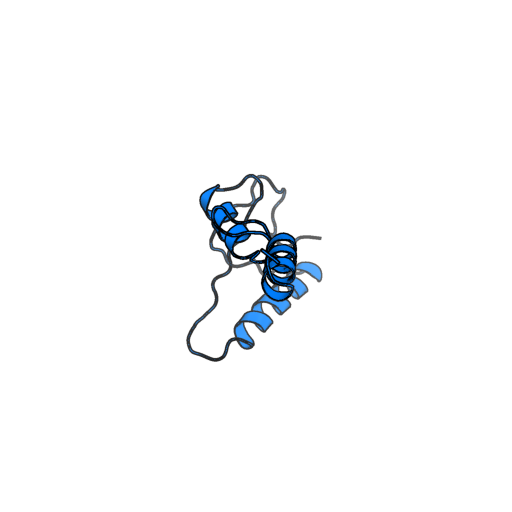superfamily [G3DSA:3.40.20.10] (1-71)
  IPR036180 Gelsolin-like domain superfamily [SSF82754] (2-91)

Organism: NCBI:txid1052685

Solvent-accessible surface area (backbone atoms only — not comparable to full-atom values): 6069 Å² total; per-residue (Å²): 139,60,61,74,85,62,99,53,76,82,81,58,75,60,43,82,56,77,80,58,92,49,100,43,78,60,19,48,50,54,50,48,53,55,51,50,57,46,67,68,47,83,71,92,71,77,81,80,46,68,44,76,42,94,90,44,62,64,70,57,40,53,56,56,54,66,70,46,72,56,47,68,50,98,91,42,69,22,46,72,55,46,51,51,53,49,51,50,59,72,71,46,80,82,122

Secondary structure (DSSP, 8-state):
--SS--SSSTTPPPEE------SSHHHHHHHHHHHHHHHHS-SS--PPPEE--TTS-HHHHHHHHHT-TTS--SSS--HHHHHHHHHHHHT----

Sequence (95 aa):
MDVFGLPNYEVLRGGKTTLPVLDNPFSQRVNAVIQKTREMRRGVYYPHLYVVKEDGEPPLRLWALSCLVQDRGDVSPSYQQFISQLRDKVNGSNY

Radius of gyration: 19.68 Å; Cα contacts (8 Å, |Δi|>4): 69; chains: 1; bounding box: 45×26×57 Å

Foldseek 3Di:
DDFAPDPDPVPDAWFWDDTDDDPDPVNVVVNVVQVVVQVVDPDPDGDTDTGDDPPHDPVVVLVVVVVVQQPDDPPDHHVVVVVVVVVDVVVDPPD

Nearest PDB structures (foldseek):
  3eh2-assembly1_A  TM=9.307E-01  e=8.899E-03  Homo sapiens
  3eh2-assembly2_B  TM=9.141E-01  e=7.777E-03  Homo sapiens

Mean predicted aligned error: 6.13 Å